Protein AF-0000000071032829 (afdb_homodimer)

Structure (mmCIF, N/CA/C/O backbone):
data_AF-0000000071032829-model_v1
#
loop_
_entity.id
_entity.type
_entity.pdbx_description
1 polymer 'Uncharacterized protein'
#
loop_
_atom_site.group_PDB
_atom_site.id
_atom_site.type_symbol
_atom_site.label_atom_id
_atom_site.label_alt_id
_atom_site.label_comp_id
_atom_site.label_asym_id
_atom_site.label_entity_id
_atom_site.label_seq_id
_atom_site.pdbx_PDB_ins_code
_atom_site.Cartn_x
_atom_site.Cartn_y
_atom_site.Cartn_z
_atom_site.occupancy
_atom_site.B_iso_or_equiv
_atom_site.auth_seq_id
_atom_site.auth_comp_id
_atom_site.auth_asym_id
_atom_site.auth_atom_id
_atom_site.pdbx_PDB_model_num
ATOM 1 N N . MET A 1 1 ? 4.531 58.406 16.297 1 52.84 1 MET A N 1
ATOM 2 C CA . MET A 1 1 ? 3.859 57.219 15.758 1 52.84 1 MET A CA 1
ATOM 3 C C . MET A 1 1 ? 2.893 56.625 16.781 1 52.84 1 MET A C 1
ATOM 5 O O . MET A 1 1 ? 3.254 56.438 17.938 1 52.84 1 MET A O 1
ATOM 9 N N . ASN A 1 2 ? 1.606 56.781 16.766 1 67.19 2 ASN A N 1
ATOM 10 C CA . ASN A 1 2 ? 0.591 56.5 17.781 1 67.19 2 ASN A CA 1
ATOM 11 C C . ASN A 1 2 ? 0.607 55.062 18.234 1 67.19 2 ASN A C 1
ATOM 13 O O . ASN A 1 2 ? 0.409 54.156 17.422 1 67.19 2 ASN A O 1
ATOM 17 N N . ILE A 1 3 ? 1.317 54.844 19.312 1 7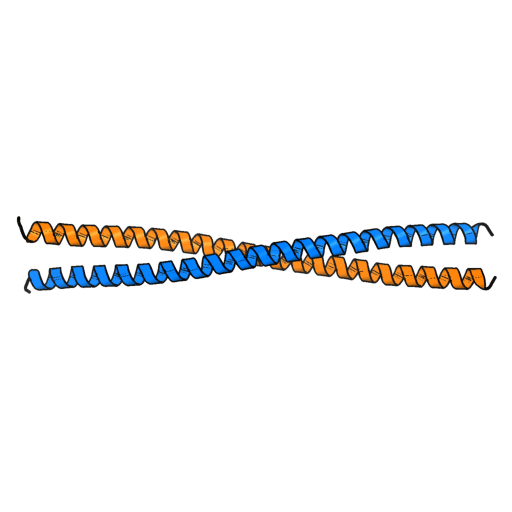3.56 3 ILE A N 1
ATOM 18 C CA . ILE A 1 3 ? 1.536 53.562 19.969 1 73.56 3 ILE A CA 1
ATOM 19 C C . ILE A 1 3 ? 0.285 52.719 19.828 1 73.56 3 ILE A C 1
ATOM 21 O O . ILE A 1 3 ? 0.38 51.5 19.641 1 73.56 3 ILE A O 1
ATOM 25 N N . ASN A 1 4 ? -0.84 53.375 19.812 1 74.38 4 ASN A N 1
ATOM 26 C CA . ASN A 1 4 ? -2.111 52.656 19.734 1 74.38 4 ASN A CA 1
ATOM 27 C C . ASN A 1 4 ? -2.334 52.062 18.344 1 74.38 4 ASN A C 1
ATOM 29 O O . ASN A 1 4 ? -2.85 50.938 18.219 1 74.38 4 ASN A O 1
ATOM 33 N N . LYS A 1 5 ? -1.87 52.812 17.391 1 81.56 5 LYS A N 1
ATOM 34 C CA . LYS A 1 5 ? -2.039 52.344 16.016 1 81.56 5 LYS A CA 1
ATOM 35 C C . LYS A 1 5 ? -1.09 51.188 15.711 1 81.56 5 LYS A C 1
ATOM 37 O O . LYS A 1 5 ? -1.465 50.219 15.023 1 81.56 5 LYS A O 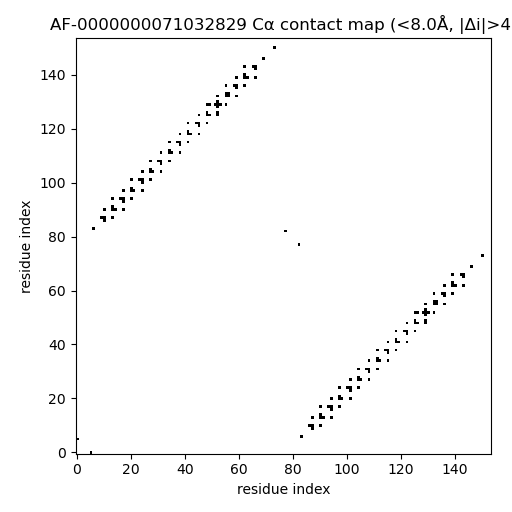1
ATOM 42 N N . ASP A 1 6 ? 0.004 51.219 16.391 1 84 6 ASP A N 1
ATOM 43 C CA . ASP A 1 6 ? 1.023 50.188 16.188 1 84 6 ASP A CA 1
ATOM 44 C C . ASP A 1 6 ? 0.613 48.844 16.828 1 84 6 ASP A C 1
ATOM 46 O O . ASP A 1 6 ? 0.773 47.781 16.234 1 84 6 ASP A O 1
ATOM 50 N N . VAL A 1 7 ? -0.048 49 17.969 1 85.62 7 VAL A N 1
ATOM 51 C CA . VAL A 1 7 ? -0.464 47.812 18.719 1 85.62 7 VAL A CA 1
ATOM 52 C C . VAL A 1 7 ? -1.646 47.156 18.016 1 85.62 7 VAL A C 1
ATOM 54 O O . VAL A 1 7 ? -1.695 45.938 17.891 1 85.62 7 VAL A O 1
ATOM 57 N N . ALA A 1 8 ? -2.531 48 17.594 1 87.94 8 ALA A N 1
ATOM 58 C CA . ALA A 1 8 ? -3.688 47.5 16.859 1 87.94 8 ALA A CA 1
ATOM 59 C C . ALA A 1 8 ? -3.254 46.75 15.594 1 87.94 8 ALA A C 1
ATOM 61 O O . ALA A 1 8 ? -3.807 45.719 15.258 1 87.94 8 ALA A O 1
ATOM 62 N N . GLY A 1 9 ? -2.268 47.281 14.898 1 91.88 9 GLY A N 1
ATOM 63 C CA . GLY A 1 9 ? -1.716 46.625 13.719 1 91.88 9 GLY A CA 1
ATOM 64 C C . GLY A 1 9 ? -1.081 45.281 14.008 1 91.88 9 GLY A C 1
ATOM 65 O O . GLY A 1 9 ? -1.26 44.344 13.25 1 91.88 9 GLY A O 1
ATOM 66 N N . THR A 1 10 ? -0.353 45.281 15.094 1 94.25 10 THR A N 1
ATOM 67 C CA . THR A 1 10 ? 0.304 44.031 15.508 1 94.25 10 THR A CA 1
ATOM 68 C C . THR A 1 10 ? -0.725 42.969 15.82 1 94.25 10 THR A C 1
ATOM 70 O O . THR A 1 10 ? -0.576 41.812 15.391 1 94.25 10 THR A O 1
ATOM 73 N N . VAL A 1 11 ? -1.789 43.219 16.547 1 94.62 11 VAL A N 1
ATOM 74 C CA . VAL A 1 11 ? -2.842 42.281 16.922 1 94.62 11 VAL A CA 1
ATOM 75 C C . VAL A 1 11 ? -3.531 41.75 15.672 1 94.62 11 VAL A C 1
ATOM 77 O O . VAL A 1 11 ? -3.777 40.531 15.547 1 94.62 11 VAL A O 1
ATOM 80 N N . LEU A 1 12 ? -3.779 42.688 14.75 1 94.94 12 LEU A N 1
ATOM 81 C CA . LEU A 1 12 ? -4.422 42.312 13.5 1 94.94 12 LEU A CA 1
ATOM 82 C C . LEU A 1 12 ? -3.537 41.344 12.703 1 94.94 12 LEU A C 1
ATOM 84 O O . LEU A 1 12 ? -4.023 40.375 12.156 1 94.94 12 LEU A O 1
ATOM 88 N N . ALA A 1 13 ? -2.271 41.625 12.641 1 96.5 13 ALA A N 1
ATOM 89 C CA . ALA A 1 13 ? -1.323 40.781 11.914 1 96.5 13 ALA A CA 1
ATOM 90 C C . ALA A 1 13 ? -1.234 39.406 12.531 1 96.5 13 ALA A C 1
ATOM 92 O O . ALA A 1 13 ? -1.184 38.406 11.82 1 96.5 13 ALA A O 1
ATOM 93 N N . LEU A 1 14 ? -1.223 39.375 13.859 1 97.19 14 LEU A N 1
ATOM 94 C CA . LEU A 1 14 ? -1.137 38.094 14.562 1 97.19 14 LEU A CA 1
ATOM 95 C C . LEU A 1 14 ? -2.4 37.25 14.352 1 97.19 14 LEU A C 1
ATOM 97 O O . LEU A 1 14 ? -2.33 36.031 14.164 1 97.19 14 LEU A O 1
ATOM 101 N N . ARG A 1 15 ? -3.527 37.875 14.352 1 97.31 15 ARG A N 1
ATOM 102 C CA . ARG A 1 15 ? -4.793 37.188 14.117 1 97.31 15 ARG A CA 1
ATOM 103 C C . ARG A 1 15 ? -4.859 36.625 12.703 1 97.31 15 ARG A C 1
ATOM 105 O O . ARG A 1 15 ? -5.328 35.5 12.492 1 97.31 15 ARG A O 1
ATOM 112 N N . THR A 1 16 ? -4.387 37.375 11.766 1 98 16 THR A N 1
ATOM 113 C CA . THR A 1 16 ? -4.344 36.938 10.383 1 98 16 THR A CA 1
ATOM 114 C C . THR A 1 16 ? -3.426 35.719 10.227 1 98 16 THR A C 1
ATOM 116 O O . THR A 1 16 ? -3.787 34.719 9.57 1 98 16 THR A O 1
ATOM 119 N N . SER A 1 17 ? -2.264 35.781 10.836 1 98 17 SER A N 1
ATOM 120 C CA . SER A 1 17 ? -1.315 34.688 10.805 1 98 17 SER A CA 1
ATOM 121 C C . SER A 1 17 ? -1.919 33.406 11.406 1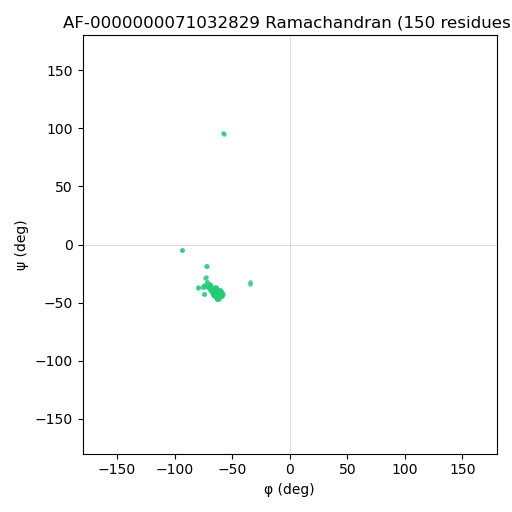 98 17 SER A C 1
ATOM 123 O O . SER A 1 17 ? -1.722 32.312 10.883 1 98 17 SER A O 1
ATOM 125 N N . LEU A 1 18 ? -2.611 33.594 12.484 1 97.88 18 LEU A N 1
ATOM 126 C CA . LEU A 1 18 ? -3.25 32.438 13.141 1 97.88 18 LEU A CA 1
ATOM 127 C C . LEU A 1 18 ? -4.293 31.812 12.227 1 97.88 18 LEU A C 1
ATOM 129 O O . LEU A 1 18 ? -4.379 30.578 12.141 1 97.88 18 LEU A O 1
ATOM 133 N N . GLU A 1 19 ? -5.039 32.656 11.562 1 97.88 19 GLU A N 1
ATOM 134 C CA . GLU A 1 19 ? -6.039 32.156 10.625 1 97.88 19 GLU A CA 1
ATOM 135 C C . GLU A 1 19 ? -5.391 31.391 9.484 1 97.88 19 GLU A C 1
ATOM 137 O O . GLU A 1 19 ? -5.887 30.328 9.078 1 97.88 19 GLU A O 1
ATOM 142 N N . GLU A 1 20 ? -4.316 31.891 8.969 1 97.69 20 GLU A N 1
ATOM 143 C CA . GLU A 1 20 ? -3.58 31.219 7.898 1 97.69 20 GLU A CA 1
ATOM 144 C C . GLU A 1 20 ? -3.061 29.859 8.352 1 97.69 20 GLU A C 1
ATOM 146 O O . GLU A 1 20 ? -3.137 28.891 7.605 1 97.69 20 GLU A O 1
ATOM 151 N N . LYS A 1 21 ? -2.584 29.859 9.57 1 97.75 21 LYS A N 1
ATOM 152 C CA . LYS A 1 21 ? -2.062 28.594 10.094 1 97.75 21 LYS A CA 1
ATOM 153 C C . LYS A 1 21 ? -3.184 27.578 10.305 1 97.75 21 LYS A C 1
ATOM 155 O O . LYS A 1 21 ? -2.99 26.375 10.102 1 97.75 21 LYS A O 1
ATOM 160 N N . ASP A 1 22 ? -4.254 28.047 10.734 1 97.31 22 ASP A N 1
ATOM 161 C CA . ASP A 1 22 ? -5.418 27.188 10.898 1 97.31 22 ASP A CA 1
ATOM 162 C C . ASP A 1 22 ? -5.828 26.562 9.562 1 97.31 22 ASP A C 1
ATOM 164 O O . ASP A 1 22 ? -6.145 25.375 9.492 1 97.31 22 ASP A O 1
ATOM 168 N N . ASP A 1 23 ? -5.793 27.344 8.555 1 98.12 23 ASP A N 1
ATOM 169 C CA . ASP A 1 23 ? -6.133 26.859 7.223 1 98.12 23 ASP A CA 1
ATOM 170 C C . ASP A 1 23 ? -5.121 25.828 6.738 1 98.12 23 ASP A C 1
ATOM 172 O O . ASP A 1 23 ? -5.496 24.797 6.16 1 98.12 23 ASP A O 1
ATOM 176 N N . GLU A 1 24 ? -3.875 26.078 6.941 1 97.94 24 GLU A N 1
ATOM 177 C CA . GLU A 1 24 ? -2.816 25.156 6.562 1 97.94 24 GLU A CA 1
ATOM 178 C C . GLU A 1 24 ? -2.959 23.828 7.301 1 97.94 24 GLU A C 1
ATOM 180 O O . GLU A 1 24 ? -2.803 22.75 6.703 1 97.94 24 GLU A O 1
ATOM 185 N N . LEU A 1 25 ? -3.256 23.906 8.531 1 97.94 25 LEU A N 1
ATOM 186 C CA . LEU A 1 25 ? -3.434 22.703 9.352 1 97.94 25 LEU A CA 1
ATOM 187 C C . LEU A 1 25 ? -4.613 21.875 8.859 1 97.94 25 LEU A C 1
ATOM 189 O O . LEU A 1 25 ? -4.523 20.656 8.773 1 97.94 25 LEU A O 1
ATOM 193 N N . ALA A 1 26 ? -5.668 22.547 8.508 1 97.88 26 ALA A N 1
ATOM 194 C CA . ALA A 1 26 ? -6.844 21.844 7.988 1 97.88 26 ALA A CA 1
ATOM 195 C C . ALA A 1 26 ? -6.527 21.125 6.688 1 97.88 26 ALA A C 1
ATOM 197 O O . ALA A 1 26 ? -6.961 19.984 6.484 1 97.88 26 ALA A O 1
ATOM 198 N N . GLN A 1 27 ? -5.758 21.734 5.871 1 97.69 27 GLN A N 1
ATOM 199 C CA . GLN A 1 27 ? -5.348 21.125 4.609 1 97.69 27 GLN A CA 1
ATOM 200 C C . GLN A 1 27 ? -4.461 19.906 4.848 1 97.69 27 GLN A C 1
ATOM 202 O O . GLN A 1 27 ? -4.645 18.859 4.215 1 97.69 27 GLN A O 1
ATOM 207 N N . GLN A 1 28 ? -3.598 20.078 5.766 1 97.81 28 GLN A N 1
ATOM 208 C CA . GLN A 1 28 ? -2.699 18.969 6.094 1 97.81 28 GLN A CA 1
ATOM 209 C C . GLN A 1 28 ? -3.469 17.781 6.664 1 97.81 28 GLN A C 1
ATOM 211 O O . GLN A 1 28 ? -3.141 16.641 6.379 1 97.81 28 GLN A O 1
ATOM 216 N N . GLN A 1 29 ? -4.414 18.109 7.43 1 97.69 29 GLN A N 1
ATOM 217 C CA . GLN A 1 29 ? -5.238 17.047 8.016 1 97.69 29 GLN A CA 1
ATOM 218 C C . GLN A 1 29 ? -6.016 16.297 6.938 1 97.69 29 GLN A C 1
ATOM 220 O O . GLN A 1 29 ? -6.156 15.078 7.008 1 97.69 29 GLN A O 1
ATOM 225 N N . LYS A 1 30 ? -6.477 17.031 5.949 1 98.5 30 LYS A N 1
ATOM 226 C CA . LYS A 1 30 ? -7.176 16.391 4.828 1 98.5 30 LYS A CA 1
ATOM 227 C C . LYS A 1 30 ? -6.238 15.484 4.039 1 98.5 30 LYS A C 1
ATOM 229 O O . LYS A 1 30 ? -6.625 14.383 3.643 1 98.5 30 LYS A O 1
ATOM 234 N N . ILE A 1 31 ? -5.074 15.969 3.869 1 98.38 31 ILE A N 1
ATOM 235 C CA . ILE A 1 31 ? -4.07 15.188 3.156 1 98.38 31 ILE A CA 1
ATOM 236 C C . ILE A 1 31 ? -3.758 13.914 3.939 1 98.38 31 ILE A C 1
ATOM 238 O O . ILE A 1 31 ? -3.725 12.82 3.371 1 98.38 31 ILE A O 1
ATOM 242 N N . THR A 1 32 ? -3.555 14.102 5.219 1 98.44 32 THR A N 1
ATOM 243 C CA . THR A 1 32 ? -3.254 12.969 6.094 1 98.44 32 THR A CA 1
ATOM 244 C C . THR A 1 32 ? -4.375 11.938 6.047 1 98.44 32 THR A C 1
ATOM 246 O O . THR A 1 32 ? -4.117 10.734 5.953 1 98.44 32 THR A O 1
ATOM 249 N N . GLU A 1 33 ? -5.582 12.383 6.055 1 98.5 33 GLU A N 1
ATOM 250 C CA . GLU A 1 33 ? -6.73 11.477 6.008 1 98.5 33 GLU A CA 1
ATOM 251 C C . GLU A 1 33 ? -6.789 10.727 4.684 1 98.5 33 GLU A C 1
ATOM 253 O O . GLU A 1 33 ? -7.082 9.531 4.656 1 98.5 33 GLU A O 1
ATOM 258 N N . LYS A 1 34 ? -6.5 11.375 3.646 1 98.75 34 LYS A N 1
ATOM 259 C CA . LYS A 1 34 ? -6.477 10.742 2.33 1 98.75 34 LYS A CA 1
ATOM 260 C C . LYS A 1 34 ? -5.387 9.68 2.252 1 98.75 34 LYS A C 1
ATOM 262 O O . LYS A 1 34 ? -5.625 8.578 1.75 1 98.75 34 LYS A O 1
ATOM 267 N N . LEU A 1 35 ? -4.293 10.016 2.764 1 98.75 35 LEU A N 1
ATOM 268 C CA . LEU A 1 35 ? -3.17 9.086 2.738 1 98.75 35 LEU A CA 1
ATOM 269 C C . LEU A 1 35 ? -3.479 7.84 3.57 1 98.75 35 LEU A C 1
ATOM 271 O O . LEU A 1 35 ? -3.121 6.727 3.184 1 98.75 35 LEU A O 1
ATOM 275 N N . LYS A 1 36 ? -4.133 8 4.645 1 98.75 36 LYS A N 1
ATOM 276 C CA . LYS A 1 36 ? -4.52 6.879 5.492 1 98.75 36 LYS A CA 1
ATOM 277 C C . LYS A 1 36 ? -5.496 5.953 4.766 1 98.75 36 LYS A C 1
ATOM 279 O O . LYS A 1 36 ? -5.379 4.73 4.852 1 98.75 36 LYS A O 1
ATOM 284 N N . LYS A 1 37 ? -6.391 6.508 4.086 1 98.81 37 LYS A N 1
ATOM 285 C CA . LYS A 1 37 ? -7.34 5.723 3.303 1 98.81 37 LYS A CA 1
ATOM 286 C C . LYS A 1 37 ? -6.637 4.973 2.176 1 98.81 37 LYS A C 1
ATOM 288 O O . LYS A 1 37 ? -6.914 3.795 1.941 1 98.81 37 LYS A O 1
ATOM 293 N N . ASP A 1 38 ? -5.773 5.656 1.506 1 98.75 38 ASP A N 1
ATOM 294 C CA . ASP A 1 38 ? -5.004 5.031 0.433 1 98.75 38 ASP A CA 1
ATOM 295 C C . ASP A 1 38 ? -4.184 3.857 0.958 1 98.75 38 ASP A C 1
ATOM 297 O O . ASP A 1 38 ? -4.094 2.812 0.308 1 98.75 38 ASP A O 1
ATOM 301 N N . LEU A 1 39 ? -3.578 4.078 2.096 1 98.75 39 LEU A N 1
ATOM 302 C CA . LEU A 1 39 ? -2.789 3.025 2.723 1 98.75 39 LEU A CA 1
ATOM 303 C C . LEU A 1 39 ? -3.646 1.796 2.998 1 98.75 39 LEU A C 1
ATOM 305 O O . LEU A 1 39 ? -3.225 0.667 2.738 1 98.75 39 LEU A O 1
ATOM 309 N N . GLU A 1 40 ? -4.812 2.037 3.506 1 98.75 40 GLU A N 1
ATOM 310 C CA . GLU A 1 40 ? -5.723 0.938 3.812 1 98.75 40 GLU A CA 1
ATOM 311 C C . GLU A 1 40 ? -6.129 0.19 2.545 1 98.75 40 GLU A C 1
ATOM 313 O O . GLU A 1 40 ? -6.172 -1.042 2.533 1 98.75 40 GLU A O 1
ATOM 318 N N . ILE A 1 41 ? -6.371 0.879 1.479 1 98.81 41 ILE A N 1
ATOM 319 C CA . ILE A 1 41 ? -6.738 0.286 0.196 1 98.81 41 ILE A CA 1
ATOM 320 C C . ILE A 1 41 ? -5.586 -0.573 -0.321 1 98.81 41 ILE A C 1
ATOM 322 O O . ILE A 1 41 ? -5.793 -1.71 -0.751 1 98.81 41 ILE A O 1
ATOM 326 N N . LEU A 1 42 ? -4.41 -0.047 -0.197 1 98.75 42 LEU A N 1
ATOM 327 C CA . LEU A 1 42 ? -3.238 -0.755 -0.701 1 98.75 42 LEU A CA 1
ATOM 328 C C . LEU A 1 42 ? -2.959 -2.002 0.131 1 98.75 42 LEU A C 1
ATOM 330 O O . LEU A 1 42 ? -2.555 -3.035 -0.408 1 98.75 42 LEU A O 1
ATOM 334 N N . LYS A 1 43 ? -3.145 -1.878 1.405 1 98.81 43 LYS A N 1
ATOM 335 C CA . LYS A 1 43 ? -2.98 -3.039 2.275 1 98.81 43 LYS A CA 1
ATOM 336 C C . LYS A 1 43 ? -3.945 -4.156 1.888 1 98.81 43 LYS A C 1
ATOM 338 O O . LYS A 1 43 ? -3.566 -5.328 1.863 1 98.81 43 LYS A O 1
ATOM 343 N N . ASN A 1 44 ? -5.184 -3.836 1.605 1 98.88 44 ASN A N 1
ATOM 344 C CA . ASN A 1 44 ? -6.18 -4.812 1.176 1 98.88 44 ASN A CA 1
ATOM 345 C C . ASN A 1 44 ? -5.805 -5.441 -0.163 1 98.88 44 ASN A C 1
ATOM 347 O O . ASN A 1 44 ? -5.922 -6.656 -0.337 1 98.88 44 ASN A O 1
ATOM 351 N N . ARG A 1 45 ? -5.379 -4.645 -1.083 1 98.75 45 ARG A N 1
ATOM 352 C CA . ARG A 1 45 ? -4.949 -5.145 -2.387 1 98.75 45 ARG A CA 1
ATOM 353 C C . ARG A 1 45 ? -3.764 -6.094 -2.246 1 98.75 45 ARG A C 1
ATOM 355 O O . ARG A 1 45 ? -3.699 -7.121 -2.926 1 98.75 45 ARG A O 1
ATOM 362 N N . LEU A 1 46 ? -2.85 -5.75 -1.426 1 98.75 46 LEU A N 1
ATOM 363 C CA . LEU A 1 46 ? -1.689 -6.598 -1.172 1 98.75 46 LEU A CA 1
ATOM 364 C C . LEU A 1 46 ? -2.117 -7.949 -0.608 1 98.75 46 LEU A C 1
ATOM 366 O O . LEU A 1 46 ? -1.606 -8.992 -1.027 1 98.75 46 LEU A O 1
ATOM 370 N N . SER A 1 47 ? -3.008 -7.883 0.311 1 98.81 47 SER A N 1
ATOM 371 C CA . SER A 1 47 ? -3.523 -9.117 0.895 1 98.81 47 SER A CA 1
ATOM 372 C C . SER A 1 47 ? -4.18 -10 -0.163 1 98.81 47 SER A C 1
ATOM 374 O O . SER A 1 47 ? -3.955 -11.211 -0.2 1 98.81 47 SER A O 1
ATOM 376 N N . MET A 1 48 ? -4.973 -9.445 -1.051 1 98.69 48 MET A N 1
ATOM 377 C CA . MET A 1 48 ? -5.652 -10.18 -2.115 1 98.69 48 MET A CA 1
ATOM 378 C C . MET A 1 48 ? -4.648 -10.781 -3.094 1 98.69 48 MET A C 1
ATOM 380 O O . MET A 1 48 ? -4.793 -11.93 -3.512 1 98.69 48 MET A O 1
ATOM 384 N N . GLU A 1 49 ? -3.639 -9.992 -3.342 1 98.62 49 GLU A N 1
ATOM 385 C CA . GLU A 1 49 ? -2.586 -10.461 -4.238 1 98.62 49 GLU A CA 1
ATOM 386 C C . GLU A 1 49 ? -1.821 -11.633 -3.621 1 98.62 49 GLU A C 1
ATOM 388 O O . GLU A 1 49 ? -1.499 -12.602 -4.309 1 98.62 49 GLU A O 1
ATOM 393 N N . ALA A 1 50 ? -1.526 -11.531 -2.426 1 98.62 50 ALA A N 1
ATOM 394 C CA . ALA A 1 50 ? -0.82 -12.602 -1.724 1 98.62 50 ALA A CA 1
ATOM 395 C C . ALA A 1 50 ? -1.637 -13.891 -1.726 1 98.62 50 ALA A C 1
ATOM 397 O O . ALA A 1 50 ? -1.091 -14.977 -1.931 1 98.62 50 ALA A O 1
ATOM 398 N N . ILE A 1 51 ? -2.916 -13.812 -1.513 1 98.81 51 ILE A N 1
ATOM 399 C CA . ILE A 1 51 ? -3.805 -14.977 -1.518 1 98.81 51 ILE A CA 1
ATOM 400 C C . ILE A 1 51 ? -3.82 -15.609 -2.908 1 98.81 51 ILE A C 1
ATOM 402 O O . ILE A 1 51 ? -3.703 -16.828 -3.043 1 98.81 51 ILE A O 1
ATOM 406 N N . ALA A 1 52 ? -3.955 -14.789 -3.904 1 98.62 52 ALA A N 1
ATOM 407 C CA . ALA A 1 52 ? -3.957 -15.273 -5.281 1 98.62 52 ALA A CA 1
ATOM 408 C C . ALA A 1 52 ? -2.643 -15.969 -5.621 1 98.62 52 ALA A C 1
ATOM 410 O O . ALA A 1 52 ? -2.639 -17.016 -6.273 1 98.62 52 ALA A O 1
ATOM 411 N N . ARG A 1 53 ? -1.554 -15.406 -5.188 1 98.62 53 ARG A N 1
ATOM 412 C CA . ARG A 1 53 ? -0.244 -16.016 -5.398 1 98.62 53 ARG A CA 1
ATOM 413 C C . ARG A 1 53 ? -0.156 -17.375 -4.727 1 98.62 53 ARG A C 1
ATOM 415 O O . ARG A 1 53 ? 0.279 -18.359 -5.34 1 98.62 53 ARG A O 1
ATOM 422 N N . ARG A 1 54 ? -0.578 -17.469 -3.52 1 98.75 54 ARG A N 1
ATOM 423 C CA . ARG A 1 54 ? -0.53 -18.719 -2.775 1 98.75 54 ARG A CA 1
ATOM 424 C C . ARG A 1 54 ? -1.412 -19.781 -3.428 1 98.75 54 ARG A C 1
ATOM 426 O O . ARG A 1 54 ? -1.04 -20.953 -3.488 1 98.75 54 ARG A O 1
ATOM 433 N N . GLN A 1 55 ? -2.52 -19.391 -3.916 1 98.69 55 GLN A N 1
ATOM 434 C CA . GLN A 1 55 ? -3.398 -20.312 -4.633 1 98.69 55 GLN A CA 1
ATOM 435 C C . GLN A 1 55 ? -2.727 -20.844 -5.891 1 98.69 55 GLN A C 1
ATOM 437 O O . GLN A 1 55 ? -2.777 -22.047 -6.16 1 98.69 55 GLN A O 1
ATOM 442 N N . ALA A 1 56 ? -2.107 -19.969 -6.586 1 98.69 56 ALA A N 1
ATOM 443 C CA . ALA A 1 56 ? -1.392 -20.375 -7.789 1 98.69 56 ALA A CA 1
ATOM 444 C C . ALA A 1 56 ? -0.253 -21.328 -7.445 1 98.69 56 ALA A C 1
ATOM 446 O O . ALA A 1 56 ? -0.04 -22.328 -8.141 1 98.69 56 ALA A O 1
ATOM 447 N N . GLU A 1 57 ? 0.415 -21.062 -6.422 1 98.44 57 GLU A N 1
ATOM 448 C CA . GLU A 1 57 ? 1.512 -21.922 -5.984 1 98.44 57 GLU A CA 1
ATOM 449 C C . GLU A 1 57 ? 1.001 -23.297 -5.555 1 98.44 57 GLU A C 1
ATOM 451 O O . GLU A 1 57 ? 1.627 -24.312 -5.844 1 98.44 57 GLU A O 1
ATOM 456 N N . THR A 1 58 ? -0.104 -23.297 -4.926 1 98.75 58 THR A N 1
ATOM 457 C CA . THR A 1 58 ? -0.712 -24.562 -4.516 1 98.75 58 THR A CA 1
ATOM 458 C C . THR A 1 58 ? -1.131 -25.391 -5.734 1 98.75 58 THR A C 1
ATOM 460 O O . THR A 1 58 ? -0.907 -26.594 -5.781 1 98.75 58 THR A O 1
ATOM 463 N N . GLU A 1 59 ? -1.71 -24.75 -6.688 1 98.62 59 GLU A N 1
ATOM 464 C CA . GLU A 1 59 ? -2.078 -25.406 -7.934 1 98.62 59 GLU A CA 1
ATOM 465 C C . GLU A 1 59 ? -0.849 -25.969 -8.648 1 98.62 59 GLU A C 1
ATOM 467 O O . GLU A 1 59 ? -0.875 -27.094 -9.156 1 98.62 59 GLU A O 1
ATOM 472 N N . ASN A 1 60 ? 0.206 -25.203 -8.586 1 98.62 60 ASN A N 1
ATOM 473 C CA . ASN A 1 60 ? 1.47 -25.672 -9.156 1 98.62 60 ASN A CA 1
ATOM 474 C C . ASN A 1 60 ? 1.944 -26.953 -8.492 1 98.62 60 ASN A C 1
ATOM 476 O O . ASN A 1 60 ? 2.357 -27.891 -9.172 1 98.62 60 ASN A O 1
ATOM 480 N N . GLU A 1 61 ? 1.838 -26.984 -7.238 1 98.44 61 GLU A N 1
ATOM 481 C CA . GLU A 1 61 ? 2.27 -28.172 -6.496 1 98.44 61 GLU A CA 1
ATOM 482 C C . GLU A 1 61 ? 1.424 -29.391 -6.855 1 98.44 61 GLU A C 1
ATOM 484 O O . GLU A 1 61 ? 1.954 -30.484 -7.043 1 98.44 61 GLU A O 1
ATOM 489 N N . LEU A 1 62 ? 0.149 -29.156 -7.02 1 98.62 62 LEU A N 1
ATOM 490 C CA . LEU A 1 62 ? -0.76 -30.234 -7.367 1 98.62 62 LEU A CA 1
ATOM 491 C C . LEU A 1 62 ? -0.49 -30.75 -8.781 1 98.62 62 LEU A C 1
ATOM 493 O O . LEU A 1 62 ? -0.449 -31.953 -9.016 1 98.62 62 LEU A O 1
ATOM 497 N N . LEU A 1 63 ? -0.182 -29.859 -9.672 1 98.5 63 LEU A N 1
ATOM 498 C CA . LEU A 1 63 ? 0.107 -30.219 -11.055 1 98.5 63 LEU A CA 1
ATOM 499 C C . LEU A 1 63 ? 1.438 -30.953 -11.156 1 98.5 63 LEU A C 1
ATOM 501 O O . LEU A 1 63 ? 1.563 -31.922 -11.914 1 98.5 63 LEU A O 1
ATOM 505 N N . GLN A 1 64 ? 2.371 -30.562 -10.383 1 98.31 64 GLN A N 1
ATOM 506 C CA . GLN A 1 64 ? 3.66 -31.25 -10.359 1 98.31 64 GLN A CA 1
ATOM 507 C C . GLN A 1 64 ? 3.52 -32.688 -9.836 1 98.31 64 GLN A C 1
ATOM 509 O O . GLN A 1 64 ? 4.137 -33.594 -10.359 1 98.31 64 GLN A O 1
ATOM 514 N N . GLU A 1 65 ? 2.697 -32.812 -8.883 1 98.31 65 GLU A N 1
ATOM 515 C CA . GLU A 1 65 ? 2.441 -34.156 -8.328 1 98.31 65 GLU A CA 1
ATOM 516 C C . GLU A 1 65 ? 1.75 -35.062 -9.352 1 98.31 65 GLU A C 1
ATOM 518 O O . GLU A 1 65 ? 2.094 -36.219 -9.484 1 98.31 65 GLU A O 1
ATOM 523 N N . GLN A 1 66 ? 0.871 -34.5 -10.031 1 97.69 66 GLN A N 1
ATOM 524 C CA . GLN A 1 66 ? 0.161 -35.25 -11.07 1 97.69 66 GLN A CA 1
ATOM 525 C C . GLN A 1 66 ? 1.1 -35.656 -12.211 1 97.69 66 GLN A C 1
ATOM 527 O O . GLN A 1 66 ? 1.055 -36.781 -12.695 1 97.69 66 GLN A O 1
ATOM 532 N N . LEU A 1 67 ? 1.947 -34.719 -12.508 1 97.06 67 LEU A N 1
ATOM 533 C CA . LEU A 1 67 ? 2.91 -34.969 -13.578 1 97.06 67 LEU A CA 1
ATOM 534 C C . LEU A 1 67 ? 3.9 -36.062 -13.188 1 97.06 67 LEU A C 1
ATOM 536 O O . LEU A 1 67 ? 4.191 -36.938 -13.977 1 97.06 67 LEU A O 1
ATOM 540 N N . GLN A 1 68 ? 4.312 -36 -12.016 1 96.19 68 GLN A N 1
ATOM 541 C CA . GLN A 1 68 ? 5.234 -37 -11.508 1 96.19 68 GLN A CA 1
ATOM 542 C C . GLN A 1 68 ? 4.574 -38.375 -11.461 1 96.19 68 GLN A C 1
ATOM 544 O O . GLN A 1 68 ? 5.18 -39.375 -11.844 1 96.19 68 GLN A O 1
ATOM 549 N N . SER A 1 69 ? 3.301 -38.438 -11.062 1 95.81 69 SER A N 1
ATOM 550 C CA . SER A 1 69 ? 2.541 -39.688 -11 1 95.81 69 SER A CA 1
ATOM 551 C C . SER A 1 69 ? 2.35 -40.281 -12.383 1 95.81 69 SER A C 1
ATOM 553 O O . SER A 1 69 ? 2.514 -41.5 -12.562 1 95.81 69 SER A O 1
ATOM 555 N N . LEU A 1 70 ? 2.166 -39.469 -13.328 1 93.62 70 LEU A N 1
ATOM 556 C CA . LEU A 1 70 ? 1.95 -39.938 -14.695 1 93.62 70 LEU A CA 1
ATOM 557 C C . LEU A 1 70 ? 3.252 -40.438 -15.312 1 93.62 70 LEU A C 1
ATOM 559 O O . LEU A 1 70 ? 3.268 -41.469 -16 1 93.62 70 LEU A O 1
ATOM 563 N N . ARG A 1 71 ? 4.324 -39.812 -14.977 1 93.88 71 ARG A N 1
ATOM 564 C CA . ARG A 1 71 ? 5.629 -40.219 -15.484 1 93.88 71 ARG A CA 1
ATOM 565 C C . ARG A 1 71 ? 6.043 -41.562 -14.898 1 93.88 71 ARG A C 1
ATOM 567 O O . ARG A 1 71 ? 6.59 -42.406 -15.602 1 93.88 71 ARG A O 1
ATOM 574 N N . HIS A 1 72 ? 5.684 -41.75 -13.664 1 92.44 72 HIS A N 1
ATOM 575 C CA . HIS A 1 72 ? 5.996 -43 -13 1 92.44 72 HIS A CA 1
ATOM 576 C C . HIS A 1 72 ? 5.188 -44.156 -13.602 1 92.44 72 HIS A C 1
ATOM 578 O O . HIS A 1 72 ? 5.727 -45.219 -13.852 1 92.44 72 HIS A O 1
ATOM 584 N N . ARG A 1 73 ? 3.994 -43.938 -14 1 87 73 ARG A N 1
ATOM 585 C CA . ARG A 1 73 ? 3.121 -44.969 -14.586 1 87 73 ARG A CA 1
ATOM 586 C C . ARG A 1 73 ? 3.59 -45.344 -15.992 1 87 73 ARG A C 1
ATOM 588 O O . ARG A 1 73 ? 3.564 -46.5 -16.359 1 87 73 ARG A O 1
ATOM 595 N N . LEU A 1 74 ? 4.145 -44.375 -16.656 1 87.5 74 LEU A N 1
ATOM 596 C CA . LEU A 1 74 ? 4.609 -44.594 -18.016 1 87.5 74 LEU A CA 1
ATOM 597 C C . LEU A 1 74 ? 5.957 -45.312 -18.016 1 87.5 74 LEU A C 1
ATOM 599 O O . LEU A 1 74 ? 6.242 -46.094 -18.922 1 87.5 74 LEU A O 1
ATOM 603 N N . GLY A 1 75 ? 6.746 -45 -17.125 1 86.06 75 GLY A N 1
ATOM 604 C CA . GLY A 1 75 ? 8.031 -45.656 -17.047 1 86.06 75 GLY A CA 1
ATOM 605 C C . GLY A 1 75 ? 7.934 -47.094 -16.562 1 86.06 75 GLY A C 1
ATOM 606 O O . GLY A 1 75 ? 8.82 -47.906 -16.828 1 86.06 75 GLY A O 1
ATOM 607 N N . SER A 1 76 ? 6.809 -47.5 -15.906 1 79.44 76 SER A N 1
ATOM 608 C CA . SER A 1 76 ? 6.59 -48.844 -15.375 1 79.44 76 SER A CA 1
ATOM 609 C C . SER A 1 76 ? 5.848 -49.719 -16.375 1 79.44 76 SER A C 1
ATOM 611 O O . SER A 1 76 ? 5.59 -50.875 -16.109 1 79.44 76 SER A O 1
ATOM 613 N N . MET A 1 77 ? 5.441 -49.188 -17.469 1 64.62 77 MET A N 1
ATOM 614 C CA . MET A 1 77 ? 4.859 -49.938 -18.578 1 64.62 77 MET A CA 1
ATOM 615 C C . MET A 1 77 ? 5.93 -50.312 -19.594 1 64.62 77 MET A C 1
ATOM 617 O O . MET A 1 77 ? 5.863 -51.375 -20.203 1 64.62 77 MET A O 1
ATOM 621 N N . MET B 1 1 ? -8.758 49.281 34.562 1 53 1 MET B N 1
ATOM 622 C CA . MET B 1 1 ? -7.961 48.188 34.031 1 53 1 MET B CA 1
ATOM 623 C C . MET B 1 1 ? -7.035 48.688 32.906 1 53 1 MET B C 1
ATOM 625 O O . MET B 1 1 ? -7.469 49.406 32.031 1 53 1 MET B O 1
ATOM 629 N N . ASN B 1 2 ? -5.754 48.875 33.031 1 67.56 2 ASN B N 1
ATOM 630 C CA . ASN B 1 2 ? -4.781 49.562 32.219 1 67.56 2 ASN B CA 1
ATOM 631 C C . ASN B 1 2 ? -4.73 49 30.797 1 67.56 2 ASN B C 1
ATOM 633 O O . ASN B 1 2 ? -4.438 47.812 30.625 1 67.56 2 ASN B O 1
ATOM 637 N N . ILE B 1 3 ? -5.441 49.656 29.922 1 73.88 3 ILE B N 1
ATOM 638 C CA . ILE B 1 3 ? -5.602 49.344 28.516 1 73.88 3 ILE B CA 1
ATOM 639 C C . ILE B 1 3 ? -4.297 48.75 27.969 1 73.88 3 ILE B C 1
ATOM 641 O O . ILE B 1 3 ? -4.305 47.844 27.156 1 73.88 3 ILE B O 1
ATOM 645 N N . ASN B 1 4 ? -3.225 49.25 28.516 1 74.25 4 ASN B N 1
ATOM 646 C CA . ASN B 1 4 ? -1.911 48.812 28.047 1 74.25 4 ASN B CA 1
ATOM 647 C C . ASN B 1 4 ? -1.601 47.375 28.469 1 74.25 4 ASN B C 1
ATOM 649 O O . ASN B 1 4 ? -1.013 46.594 27.703 1 74.25 4 ASN B O 1
ATOM 653 N N . LYS B 1 5 ? -2.062 47.094 29.641 1 80.75 5 LYS B N 1
ATOM 654 C CA . LYS B 1 5 ? -1.815 45.75 30.156 1 80.75 5 LYS B CA 1
ATOM 655 C C . LYS B 1 5 ? -2.682 44.719 29.438 1 80.75 5 LYS B C 1
ATOM 657 O O . LYS B 1 5 ? -2.225 43.594 29.156 1 80.75 5 LYS B O 1
ATOM 662 N N . ASP B 1 6 ? -3.793 45.188 28.984 1 84.12 6 ASP B N 1
ATOM 663 C CA . ASP B 1 6 ? -4.742 44.312 28.297 1 84.12 6 ASP B CA 1
ATOM 664 C C . ASP B 1 6 ? -4.273 44 26.891 1 84.12 6 ASP B C 1
ATOM 666 O O . ASP B 1 6 ? -4.348 42.844 26.453 1 84.12 6 ASP B O 1
ATOM 670 N N . VAL B 1 7 ? -3.664 45 26.281 1 85.44 7 VAL B N 1
ATOM 671 C CA . VAL B 1 7 ? -3.203 44.844 24.906 1 85.44 7 VAL B CA 1
ATOM 672 C C . VAL B 1 7 ? -1.959 43.969 24.875 1 85.44 7 VAL B C 1
ATOM 674 O O . VAL B 1 7 ? -1.832 43.094 24 1 85.44 7 VAL B O 1
ATOM 677 N N . ALA B 1 8 ? -1.106 44.25 25.828 1 87.88 8 ALA B N 1
ATOM 678 C CA . ALA B 1 8 ? 0.101 43.438 25.938 1 87.88 8 ALA B CA 1
ATOM 679 C C . ALA B 1 8 ? -0.248 41.969 26.172 1 87.88 8 ALA B C 1
ATOM 681 O O . ALA B 1 8 ? 0.379 41.062 25.594 1 87.88 8 ALA B O 1
ATOM 682 N N . GLY B 1 9 ? -1.25 41.688 26.984 1 91.81 9 GLY B N 1
ATOM 683 C CA . GLY B 1 9 ? -1.724 40.344 27.23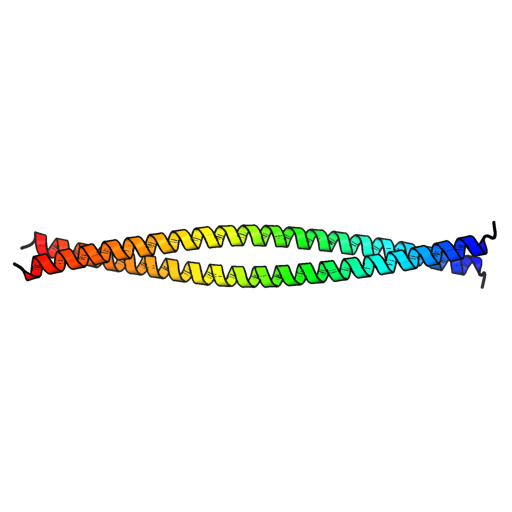4 1 91.81 9 GLY B CA 1
ATOM 684 C C . GLY B 1 9 ? -2.281 39.688 26 1 91.81 9 GLY B C 1
ATOM 685 O O . GLY B 1 9 ? -2.021 38.5 25.75 1 91.81 9 GLY B O 1
ATOM 686 N N . THR B 1 10 ? -3.033 40.469 25.25 1 94.12 10 THR B N 1
ATOM 687 C CA . THR B 1 10 ? -3.623 39.938 24.016 1 94.12 10 THR B CA 1
ATOM 688 C C . THR B 1 10 ? -2.537 39.562 23.016 1 94.12 10 THR B C 1
ATOM 690 O O . THR B 1 10 ? -2.602 38.5 22.406 1 94.12 10 THR B O 1
ATOM 693 N N . VAL B 1 11 ? -1.523 40.344 22.781 1 94.62 11 VAL B N 1
ATOM 694 C CA . VAL B 1 11 ? -0.426 40.094 21.844 1 94.62 11 VAL B CA 1
ATOM 695 C C . VAL B 1 11 ? 0.332 38.844 22.266 1 94.62 11 VAL B C 1
ATOM 697 O O . VAL B 1 11 ? 0.655 38 21.438 1 94.62 11 VAL B O 1
ATOM 700 N N . LEU B 1 12 ? 0.55 38.75 23.609 1 95.06 12 LEU B N 1
ATOM 701 C CA . LEU B 1 12 ? 1.256 37.594 24.125 1 95.06 12 LEU B CA 1
ATOM 702 C C . LEU B 1 12 ? 0.455 36.312 23.875 1 95.06 12 LEU B C 1
ATOM 704 O O . LEU B 1 12 ? 1.018 35.281 23.5 1 95.06 12 LEU B O 1
ATOM 708 N N . ALA B 1 13 ? -0.837 36.375 24.094 1 96.62 13 ALA B N 1
ATOM 709 C CA . ALA B 1 13 ? -1.707 35.219 23.891 1 96.62 13 ALA B CA 1
ATOM 710 C C . ALA B 1 13 ? -1.724 34.781 22.422 1 96.62 13 ALA B C 1
ATOM 712 O O . ALA B 1 13 ? -1.686 33.594 22.109 1 96.62 13 ALA B O 1
ATOM 713 N N . LEU B 1 14 ? -1.772 35.781 21.531 1 97.25 14 LEU B N 1
ATOM 714 C CA . LEU B 1 14 ? -1.798 35.5 20.094 1 97.25 14 LEU B CA 1
ATOM 715 C C . LEU B 1 14 ? -0.476 34.906 19.641 1 97.25 14 LEU B C 1
ATOM 717 O O . LEU B 1 14 ? -0.462 33.969 18.828 1 97.25 14 LEU B O 1
ATOM 721 N N . ARG B 1 15 ? 0.608 35.344 20.141 1 97.44 15 ARG B N 1
ATOM 722 C CA . ARG B 1 15 ? 1.922 34.812 19.797 1 97.44 15 ARG B CA 1
ATOM 723 C C . ARG B 1 15 ? 2.07 33.375 20.281 1 97.44 15 ARG B C 1
ATOM 725 O O . ARG B 1 15 ? 2.617 32.531 19.578 1 97.44 15 ARG B O 1
ATOM 732 N N . THR B 1 16 ? 1.586 33.094 21.438 1 97.94 16 THR B N 1
ATOM 733 C CA . THR B 1 16 ? 1.616 31.75 22 1 97.94 16 THR B CA 1
ATOM 734 C C . THR B 1 16 ? 0.785 30.797 21.141 1 97.94 16 THR B C 1
ATOM 736 O O . THR B 1 16 ? 1.229 29.688 20.812 1 97.94 16 THR B O 1
ATOM 739 N N . SER B 1 17 ? -0.407 31.25 20.75 1 98 17 SER B N 1
ATOM 740 C CA . SER B 1 17 ? -1.282 30.453 19.906 1 98 17 SER B CA 1
ATOM 741 C C . SER B 1 17 ? -0.615 30.141 18.562 1 98 17 SER B C 1
ATOM 743 O O . SER B 1 17 ? -0.72 29.016 18.062 1 98 17 SER B O 1
ATOM 745 N N . LEU B 1 18 ? 0.03 31.125 18.031 1 97.88 18 LEU B N 1
ATOM 746 C CA . LEU B 1 18 ? 0.72 30.953 16.766 1 97.88 18 LEU B CA 1
ATOM 747 C C . LEU B 1 18 ? 1.83 29.906 16.891 1 97.88 18 LEU B C 1
ATOM 749 O O . LEU B 1 18 ? 1.998 29.062 16 1 97.88 18 LEU B O 1
ATOM 753 N N . GLU B 1 19 ? 2.551 29.984 17.984 1 97.81 19 GLU B N 1
ATOM 754 C CA . GLU B 1 19 ? 3.613 29.016 18.219 1 97.81 19 GLU B CA 1
ATOM 755 C C . GLU B 1 19 ? 3.051 27.609 18.359 1 97.81 19 GLU B C 1
ATOM 757 O O . GLU B 1 19 ? 3.625 26.656 17.812 1 97.81 19 GLU B O 1
ATOM 762 N N . GLU B 1 20 ? 1.966 27.469 19.031 1 97.69 20 GLU B N 1
ATOM 763 C CA . GLU B 1 20 ? 1.308 26.172 19.188 1 97.69 20 GLU B CA 1
ATOM 764 C C . GLU B 1 20 ? 0.861 25.609 17.844 1 97.69 20 GLU B C 1
ATOM 766 O O . GLU B 1 20 ? 1.024 24.422 17.578 1 97.69 20 GLU B O 1
ATOM 771 N N . LYS B 1 21 ? 0.342 26.5 17.047 1 97.75 21 LYS B N 1
ATOM 772 C CA . LYS B 1 21 ? -0.114 26.062 15.727 1 97.75 21 LYS B CA 1
ATOM 773 C C . LYS B 1 21 ? 1.062 25.656 14.844 1 97.75 21 LYS B C 1
ATOM 775 O O . LYS B 1 21 ? 0.952 24.719 14.055 1 97.75 21 LYS B O 1
ATOM 780 N N . ASP B 1 22 ? 2.09 26.359 14.938 1 97.25 22 ASP B N 1
ATOM 781 C CA . ASP B 1 22 ? 3.301 26 14.211 1 97.25 22 ASP B CA 1
ATOM 782 C C . ASP B 1 22 ? 3.793 24.609 14.602 1 97.25 22 ASP B C 1
ATOM 784 O O . ASP B 1 22 ? 4.184 23.812 13.742 1 97.25 22 ASP B O 1
ATOM 788 N N . ASP B 1 23 ? 3.74 24.344 15.852 1 98.12 23 ASP B N 1
ATOM 789 C CA . ASP B 1 23 ? 4.156 23.031 16.344 1 98.12 23 ASP B CA 1
ATOM 790 C C . ASP B 1 23 ? 3.227 21.922 15.828 1 98.12 23 ASP B C 1
ATOM 792 O O . ASP B 1 23 ? 3.686 20.859 15.422 1 98.12 23 ASP B O 1
ATOM 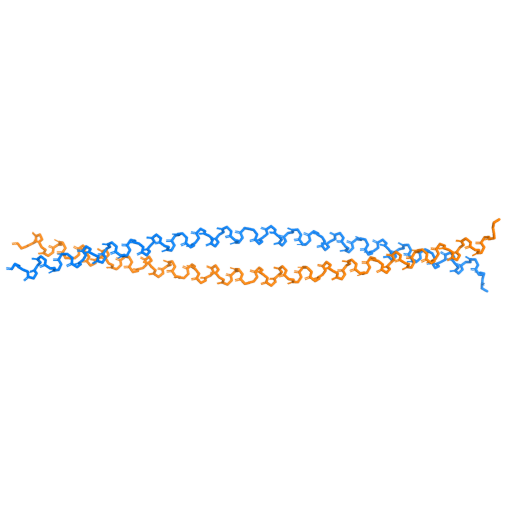796 N N . GLU B 1 24 ? 1.964 22.172 15.867 1 97.94 24 GLU B N 1
ATOM 797 C CA . GLU B 1 24 ? 0.98 21.219 15.359 1 97.94 24 GLU B CA 1
ATOM 798 C C . GLU B 1 24 ? 1.187 20.953 13.875 1 97.94 24 GLU B C 1
ATOM 800 O O . GLU B 1 24 ? 1.122 19.797 13.43 1 97.94 24 GLU B O 1
ATOM 805 N N . LEU B 1 25 ? 1.433 21.953 13.164 1 97.94 25 LEU B N 1
ATOM 806 C CA . LEU B 1 25 ? 1.66 21.828 11.734 1 97.94 25 LEU B CA 1
ATOM 807 C C . LEU B 1 25 ? 2.906 21 11.445 1 97.94 25 LEU B C 1
ATOM 809 O O . LEU B 1 25 ? 2.9 20.156 10.555 1 97.94 25 LEU B O 1
ATOM 813 N N . ALA B 1 26 ? 3.926 21.234 12.188 1 97.81 26 ALA B N 1
ATOM 814 C CA . ALA B 1 26 ? 5.16 20.484 12.023 1 97.81 26 ALA B CA 1
ATOM 815 C C . ALA B 1 26 ? 4.934 19 12.289 1 97.81 26 ALA B C 1
ATOM 817 O O . ALA B 1 26 ? 5.441 18.141 11.555 1 97.81 26 ALA B O 1
ATOM 818 N N . GLN B 1 27 ? 4.156 18.703 13.258 1 97.75 27 GLN B N 1
ATOM 819 C CA . GLN B 1 27 ? 3.83 17.312 13.586 1 97.75 27 GLN B CA 1
ATOM 820 C C . GLN B 1 27 ? 3.012 16.672 12.469 1 97.75 27 GLN B C 1
ATOM 822 O O . GLN B 1 27 ? 3.279 15.523 12.086 1 97.75 27 GLN B O 1
ATOM 827 N N . GLN B 1 28 ? 2.121 17.422 11.984 1 97.88 28 GLN B N 1
ATOM 828 C CA . GLN B 1 28 ? 1.283 16.906 10.906 1 97.88 28 GLN B CA 1
ATOM 829 C C . GLN B 1 28 ? 2.107 16.641 9.648 1 97.88 28 GLN B C 1
ATOM 831 O O . GLN B 1 28 ? 1.862 15.664 8.938 1 97.88 28 GLN B O 1
ATOM 836 N N . GLN B 1 29 ? 3.014 17.5 9.422 1 97.75 29 GLN B N 1
ATOM 837 C CA . GLN B 1 29 ? 3.883 17.328 8.266 1 97.75 29 GLN B CA 1
ATOM 838 C C . GLN B 1 29 ? 4.738 16.062 8.398 1 97.75 29 GLN B C 1
ATOM 840 O O . GLN B 1 29 ? 4.949 15.344 7.422 1 97.75 29 GLN B O 1
ATOM 845 N N . LYS B 1 30 ? 5.18 15.789 9.602 1 98.5 30 LYS B N 1
ATOM 846 C CA . LYS B 1 30 ? 5.953 14.578 9.852 1 98.5 30 LYS B CA 1
ATOM 847 C C . LYS B 1 30 ? 5.105 13.328 9.633 1 98.5 30 LYS B C 1
ATOM 849 O O . LYS B 1 30 ? 5.574 12.344 9.055 1 98.5 30 LYS B O 1
ATOM 854 N N . ILE B 1 31 ? 3.91 13.445 10.094 1 98.38 31 ILE B N 1
ATOM 855 C CA . ILE B 1 31 ? 2.984 12.328 9.922 1 98.38 31 ILE B CA 1
ATOM 856 C C . ILE B 1 31 ? 2.734 12.102 8.43 1 98.38 31 ILE B C 1
ATOM 858 O O . ILE B 1 31 ? 2.795 10.961 7.953 1 98.38 31 ILE B O 1
ATOM 862 N N . THR B 1 32 ? 2.467 13.172 7.742 1 98.38 32 THR B N 1
ATOM 863 C CA . THR B 1 32 ? 2.213 13.102 6.305 1 98.38 32 THR B CA 1
ATOM 864 C C . THR B 1 32 ? 3.4 12.484 5.574 1 98.38 32 THR B C 1
ATOM 866 O O . THR B 1 32 ? 3.225 11.633 4.703 1 98.38 32 THR B O 1
ATOM 869 N N . GLU B 1 33 ? 4.578 12.867 5.941 1 98.44 33 GLU B N 1
ATOM 870 C CA . GLU B 1 33 ? 5.781 12.336 5.312 1 98.44 33 GLU B CA 1
ATOM 871 C C . GLU B 1 33 ? 5.938 10.844 5.586 1 98.44 33 GLU B C 1
ATOM 873 O O . GLU B 1 33 ? 6.316 10.078 4.695 1 98.44 33 GLU B O 1
ATOM 878 N N . LYS B 1 34 ? 5.645 10.438 6.738 1 98.75 34 LYS B N 1
ATOM 879 C CA . LYS B 1 34 ? 5.703 9.023 7.094 1 98.75 34 LYS B CA 1
ATOM 880 C C . LYS B 1 34 ? 4.695 8.203 6.289 1 98.75 34 LYS B C 1
ATOM 882 O O . LYS B 1 34 ? 5.02 7.137 5.773 1 98.75 34 LYS B O 1
ATOM 887 N N . LEU B 1 35 ? 3.547 8.742 6.191 1 98.75 35 LEU B N 1
ATOM 888 C CA . LEU B 1 35 ? 2.494 8.055 5.457 1 98.75 35 LEU B CA 1
ATOM 889 C C . LEU B 1 35 ? 2.857 7.926 3.98 1 98.75 35 LEU B C 1
ATOM 891 O O . LEU B 1 35 ? 2.592 6.895 3.357 1 98.75 35 LEU B O 1
ATOM 895 N N . LYS B 1 36 ? 3.461 8.898 3.436 1 98.75 36 LYS B N 1
ATOM 896 C CA . LYS B 1 36 ? 3.898 8.867 2.045 1 98.75 36 LYS B CA 1
ATOM 897 C C . LYS B 1 36 ? 4.957 7.785 1.828 1 98.75 36 LYS B C 1
ATOM 899 O O . LYS B 1 36 ? 4.918 7.066 0.828 1 98.75 36 LYS B O 1
ATOM 904 N N . LYS B 1 37 ? 5.84 7.668 2.721 1 98.81 37 LYS B N 1
ATOM 905 C CA . LYS B 1 37 ? 6.867 6.633 2.645 1 98.81 37 LYS B CA 1
ATOM 906 C C . LYS B 1 37 ? 6.254 5.242 2.762 1 98.81 37 LYS B C 1
ATOM 908 O O . LYS B 1 37 ? 6.621 4.332 2.016 1 98.81 37 LYS B O 1
ATOM 913 N N . ASP B 1 38 ? 5.363 5.117 3.688 1 98.75 38 ASP B N 1
ATOM 914 C CA . ASP B 1 38 ? 4.676 3.844 3.863 1 98.75 38 ASP B CA 1
ATOM 915 C C . ASP B 1 38 ? 3.918 3.447 2.598 1 98.75 38 ASP B C 1
ATOM 917 O O . ASP B 1 38 ? 3.926 2.281 2.203 1 98.75 38 ASP B O 1
ATOM 921 N N . LEU B 1 39 ? 3.262 4.418 2.027 1 98.75 39 LEU B N 1
ATOM 922 C CA . LEU B 1 39 ? 2.529 4.18 0.788 1 98.75 39 LEU B CA 1
ATOM 923 C C . LEU B 1 39 ? 3.463 3.676 -0.308 1 98.75 39 LEU B C 1
ATOM 925 O O . LEU B 1 39 ? 3.131 2.73 -1.027 1 98.75 39 LEU B O 1
ATOM 929 N N . GLU B 1 40 ? 4.586 4.293 -0.399 1 98.75 40 GLU B N 1
ATOM 930 C CA . GLU B 1 40 ? 5.559 3.9 -1.412 1 98.75 40 GLU B CA 1
ATOM 931 C C . GLU B 1 40 ? 6.062 2.48 -1.172 1 98.75 40 GLU B C 1
ATOM 933 O O . GLU B 1 40 ? 6.195 1.695 -2.113 1 98.75 40 GLU B O 1
ATOM 938 N N . ILE B 1 41 ? 6.301 2.113 0.047 1 98.81 41 ILE B N 1
ATOM 939 C CA . ILE B 1 41 ? 6.754 0.776 0.416 1 98.81 41 ILE B CA 1
ATOM 940 C C . ILE B 1 41 ? 5.684 -0.25 0.044 1 98.81 41 ILE B C 1
ATOM 942 O O . ILE B 1 41 ? 5.992 -1.286 -0.55 1 98.81 41 ILE B O 1
ATOM 946 N N . LEU B 1 42 ? 4.477 0.073 0.329 1 98.75 42 LEU B N 1
ATOM 947 C CA . LEU B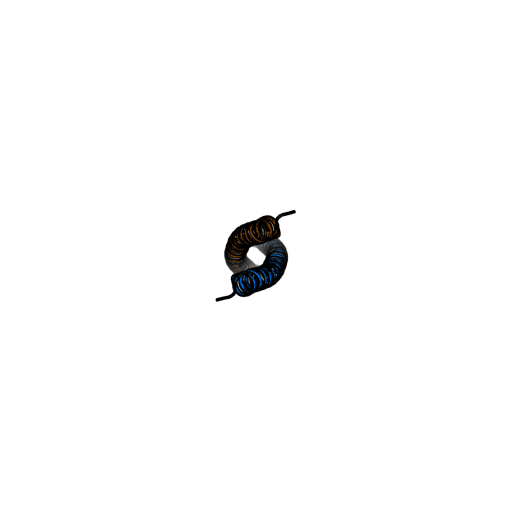 1 42 ? 3.375 -0.847 0.06 1 98.75 42 LEU B CA 1
ATOM 948 C C . LEU B 1 42 ? 3.16 -1.014 -1.44 1 98.75 42 LEU B C 1
ATOM 950 O O . LEU B 1 42 ? 2.854 -2.111 -1.909 1 98.75 42 LEU B O 1
ATOM 954 N N . LYS B 1 43 ? 3.281 0.069 -2.154 1 98.81 43 LYS B N 1
ATOM 955 C CA . LYS B 1 43 ? 3.174 -0.006 -3.607 1 98.81 43 LYS B CA 1
ATOM 956 C C . LYS B 1 43 ? 4.234 -0.939 -4.188 1 98.81 43 LYS B C 1
ATOM 958 O O . LYS B 1 43 ? 3.945 -1.726 -5.094 1 98.81 43 LYS B O 1
ATOM 963 N N . ASN B 1 44 ? 5.453 -0.854 -3.709 1 98.88 44 ASN B N 1
ATOM 964 C CA . ASN B 1 44 ? 6.531 -1.729 -4.156 1 98.88 44 ASN B CA 1
ATOM 965 C C . ASN B 1 44 ? 6.25 -3.188 -3.807 1 98.88 44 ASN B C 1
ATOM 967 O O . ASN B 1 44 ? 6.469 -4.078 -4.629 1 98.88 44 ASN B O 1
ATOM 971 N N . ARG B 1 45 ? 5.793 -3.422 -2.619 1 98.75 45 ARG B N 1
ATOM 972 C CA . ARG B 1 45 ? 5.449 -4.773 -2.195 1 98.75 45 ARG B CA 1
ATOM 973 C C . ARG B 1 45 ? 4.332 -5.348 -3.059 1 98.75 45 ARG B C 1
ATOM 975 O O . ARG B 1 45 ? 4.363 -6.527 -3.424 1 98.75 45 ARG B O 1
ATOM 982 N N . LEU B 1 46 ? 3.355 -4.578 -3.344 1 98.75 46 LEU B N 1
ATOM 983 C CA . LEU B 1 46 ? 2.254 -5 -4.203 1 98.75 46 LEU B CA 1
ATOM 984 C C . LEU B 1 46 ? 2.764 -5.387 -5.59 1 98.75 46 LEU B C 1
ATOM 986 O O . LEU B 1 46 ? 2.348 -6.406 -6.145 1 98.75 46 LEU B O 1
ATOM 990 N N . SER B 1 47 ? 3.627 -4.578 -6.094 1 98.81 47 SER B N 1
ATOM 991 C CA . SER B 1 47 ? 4.215 -4.867 -7.398 1 98.81 47 SER B CA 1
ATOM 992 C C . SER B 1 47 ? 4.965 -6.195 -7.383 1 98.81 47 SER B C 1
ATOM 994 O O . SER B 1 47 ? 4.828 -7 -8.305 1 98.81 47 SER B O 1
ATOM 996 N N . MET B 1 48 ? 5.73 -6.473 -6.363 1 98.69 48 MET B N 1
ATOM 997 C CA . MET B 1 48 ? 6.492 -7.711 -6.23 1 98.69 48 MET B CA 1
ATOM 998 C C . MET B 1 48 ? 5.566 -8.914 -6.109 1 98.69 48 MET B C 1
ATOM 1000 O O . MET B 1 48 ? 5.801 -9.953 -6.73 1 98.69 48 MET B O 1
ATOM 1004 N N . GLU B 1 49 ? 4.516 -8.688 -5.379 1 98.62 49 GLU B N 1
ATOM 1005 C CA . GLU B 1 49 ? 3.529 -9.758 -5.215 1 98.62 49 GLU B CA 1
ATOM 1006 C C . GLU B 1 49 ? 2.834 -10.07 -6.535 1 98.62 49 GLU B C 1
ATOM 1008 O O . GLU B 1 49 ? 2.611 -11.242 -6.859 1 98.62 49 GLU B O 1
ATOM 1013 N N . ALA B 1 50 ? 2.5 -9.102 -7.227 1 98.62 50 ALA B N 1
ATOM 1014 C CA . ALA B 1 50 ? 1.852 -9.281 -8.523 1 98.62 50 ALA B CA 1
ATOM 1015 C C . ALA B 1 50 ? 2.758 -10.047 -9.484 1 98.62 50 ALA B C 1
ATOM 1017 O O . ALA B 1 50 ? 2.299 -10.922 -10.219 1 98.62 50 ALA B O 1
ATOM 1018 N N . ILE B 1 51 ? 4.012 -9.734 -9.516 1 98.81 51 ILE B N 1
ATOM 1019 C CA . ILE B 1 51 ? 4.98 -10.406 -10.375 1 98.81 51 ILE B CA 1
ATOM 1020 C C . ILE B 1 51 ? 5.086 -11.875 -9.984 1 98.81 51 ILE B C 1
ATOM 1022 O O . ILE B 1 51 ? 5.062 -12.758 -10.844 1 98.81 51 ILE B O 1
ATOM 1026 N N . ALA B 1 52 ? 5.199 -12.125 -8.695 1 98.62 52 ALA B N 1
ATOM 1027 C CA . ALA B 1 52 ? 5.281 -13.5 -8.195 1 98.62 52 ALA B CA 1
ATOM 1028 C C . ALA B 1 52 ? 4.035 -14.297 -8.562 1 98.62 52 ALA B C 1
ATOM 1030 O O . ALA B 1 52 ? 4.129 -15.461 -8.961 1 98.62 52 ALA B O 1
ATOM 1031 N N . ARG B 1 53 ? 2.883 -13.672 -8.469 1 98.62 53 ARG B N 1
ATOM 1032 C CA . ARG B 1 53 ? 1.628 -14.312 -8.852 1 98.62 53 ARG B CA 1
ATOM 1033 C C . ARG B 1 53 ? 1.62 -14.664 -10.336 1 98.62 53 ARG B C 1
ATOM 1035 O O . ARG B 1 53 ? 1.278 -15.781 -10.711 1 98.62 53 ARG B O 1
ATOM 1042 N N . ARG B 1 54 ? 2.016 -13.766 -11.148 1 98.75 54 ARG B N 1
ATOM 1043 C CA . ARG B 1 54 ? 2.035 -13.984 -12.594 1 98.75 54 ARG B CA 1
ATOM 1044 C C . ARG B 1 54 ? 3.012 -15.094 -12.961 1 98.75 54 ARG B C 1
ATOM 1046 O O . ARG B 1 54 ? 2.732 -15.906 -13.852 1 98.75 54 ARG B O 1
ATOM 1053 N N . GLN B 1 55 ? 4.078 -15.141 -12.305 1 98.69 55 GLN B N 1
ATOM 1054 C CA . GLN B 1 55 ? 5.047 -16.203 -12.531 1 98.69 55 GLN B CA 1
ATOM 1055 C C . GLN B 1 55 ? 4.457 -17.578 -12.172 1 98.69 55 GLN B C 1
ATOM 1057 O O . GLN B 1 55 ? 4.598 -18.531 -12.93 1 98.69 55 GLN B O 1
ATOM 1062 N N . ALA B 1 56 ? 3.811 -17.609 -11.062 1 98.69 56 ALA B N 1
ATOM 1063 C CA . ALA B 1 56 ? 3.168 -18.844 -10.648 1 98.69 56 ALA B CA 1
ATOM 1064 C C . ALA B 1 56 ? 2.092 -19.266 -11.648 1 98.69 56 ALA B C 1
ATOM 1066 O O . ALA B 1 56 ? 1.979 -20.453 -11.984 1 98.69 56 ALA B O 1
ATOM 1067 N N . GLU B 1 57 ? 1.359 -18.359 -12.117 1 98.44 57 GLU B N 1
ATOM 1068 C CA . GLU B 1 57 ? 0.311 -18.641 -13.094 1 98.44 57 GLU B CA 1
ATOM 1069 C C . GLU B 1 57 ? 0.901 -19.141 -14.414 1 98.44 57 GLU B C 1
ATOM 1071 O O . GLU B 1 57 ? 0.355 -20.047 -15.039 1 98.44 57 GLU B O 1
ATOM 1076 N N . THR B 1 58 ? 1.976 -18.578 -14.781 1 98.75 58 THR B N 1
ATOM 1077 C CA . THR B 1 58 ? 2.658 -19.016 -16 1 98.75 58 THR B CA 1
ATOM 1078 C C . THR B 1 58 ? 3.178 -20.438 -15.844 1 98.75 58 THR B C 1
ATOM 1080 O O . THR B 1 58 ? 3.043 -21.266 -16.75 1 98.75 58 THR B O 1
ATOM 1083 N N . GLU B 1 59 ? 3.758 -20.719 -14.727 1 98.62 59 GLU B N 1
ATOM 1084 C CA . GLU B 1 59 ? 4.219 -22.078 -14.438 1 98.62 59 GLU B CA 1
ATOM 1085 C C . GLU B 1 59 ? 3.062 -23.062 -14.453 1 98.62 59 GLU B C 1
ATOM 1087 O O . GLU B 1 59 ? 3.191 -24.172 -14.992 1 98.62 59 GLU B O 1
ATOM 1092 N N . ASN B 1 60 ? 1.942 -22.641 -13.938 1 98.62 60 ASN B N 1
ATOM 1093 C CA . ASN B 1 60 ? 0.739 -23.469 -13.977 1 98.62 60 ASN B CA 1
ATOM 1094 C C . ASN B 1 60 ? 0.333 -23.797 -15.406 1 98.62 60 ASN B C 1
ATOM 1096 O O . ASN B 1 60 ? 0.011 -24.953 -15.711 1 98.62 60 ASN B O 1
ATOM 1100 N N . GLU B 1 61 ? 0.386 -22.844 -16.219 1 98.44 61 GLU B N 1
ATOM 1101 C CA . GLU B 1 61 ? 0.012 -23.047 -17.609 1 98.44 61 GLU B CA 1
ATOM 1102 C C . GLU B 1 61 ? 0.952 -24.031 -18.297 1 98.44 61 GLU B C 1
ATOM 1104 O O . GLU B 1 61 ? 0.504 -24.906 -19.031 1 98.44 61 GLU B O 1
ATOM 1109 N N . LEU B 1 62 ? 2.209 -23.922 -17.984 1 98.62 62 LEU B N 1
ATOM 1110 C CA . LEU B 1 62 ? 3.201 -24.812 -18.562 1 98.62 62 LEU B CA 1
ATOM 1111 C C . LEU B 1 62 ? 3.016 -26.234 -18.062 1 98.62 62 LEU B C 1
ATOM 1113 O O . LEU B 1 62 ? 3.072 -27.188 -18.844 1 98.62 62 LEU B O 1
ATOM 1117 N N . LEU B 1 63 ? 2.686 -26.406 -16.828 1 98.5 63 LEU B N 1
ATOM 1118 C CA . LEU B 1 63 ? 2.467 -27.719 -16.234 1 98.5 63 LEU B CA 1
ATOM 1119 C C . LEU B 1 63 ? 1.194 -28.359 -16.781 1 98.5 63 LEU B C 1
ATOM 1121 O O . LEU B 1 63 ? 1.163 -29.562 -17.062 1 98.5 63 LEU B O 1
ATOM 1125 N N . GLN B 1 64 ? 0.208 -27.562 -17 1 98.31 64 GLN B N 1
ATOM 1126 C CA . GLN B 1 64 ? -1.03 -28.062 -17.594 1 98.31 64 GLN B CA 1
ATOM 1127 C C . GLN B 1 64 ? -0.805 -28.547 -19.016 1 98.31 64 GLN B C 1
ATOM 1129 O O . GLN B 1 64 ? -1.345 -29.578 -19.422 1 98.31 64 GLN B O 1
ATOM 1134 N N . GLU B 1 65 ? -0.007 -27.859 -19.703 1 98.31 65 GLU B N 1
ATOM 1135 C CA . GLU B 1 65 ? 0.324 -28.25 -21.062 1 98.31 65 GLU B CA 1
ATOM 1136 C C . GLU B 1 65 ? 1.106 -29.562 -21.078 1 98.31 65 GLU B C 1
ATOM 1138 O O . GLU B 1 65 ? 0.85 -30.438 -21.922 1 98.31 65 GLU B O 1
ATOM 1143 N N . GLN B 1 66 ? 1.983 -29.672 -20.219 1 97.69 66 GLN B N 1
ATOM 1144 C CA . GLN B 1 66 ? 2.771 -30.906 -20.094 1 97.69 66 GLN B CA 1
ATOM 1145 C C . GLN B 1 66 ? 1.896 -32.094 -19.703 1 97.69 66 GLN B C 1
ATOM 1147 O O . GLN B 1 66 ? 2.035 -33.188 -20.266 1 97.69 66 GLN B O 1
ATOM 1152 N N . LEU B 1 67 ? 0.987 -31.797 -18.828 1 97.12 67 LEU B N 1
ATOM 1153 C CA . LEU B 1 67 ? 0.07 -32.844 -18.375 1 97.12 67 LEU B CA 1
ATOM 1154 C C . LEU B 1 67 ? -0.845 -33.281 -19.516 1 97.12 67 LEU B C 1
ATOM 1156 O O . LEU B 1 67 ? -1.056 -34.5 -19.703 1 97.12 67 LEU B O 1
ATOM 1160 N N . GLN B 1 68 ? -1.277 -32.406 -20.234 1 96.12 68 GLN B N 1
ATOM 1161 C CA . GLN B 1 68 ? -2.141 -32.719 -21.375 1 96.12 68 GLN B CA 1
ATOM 1162 C C . GLN B 1 68 ? -1.385 -33.5 -22.438 1 96.12 68 GLN B C 1
ATOM 1164 O O . GLN B 1 68 ? -1.912 -34.469 -23 1 96.12 68 GLN B O 1
ATOM 1169 N N . SER B 1 69 ? -0.131 -33.125 -22.672 1 95.75 69 SER B N 1
ATOM 1170 C CA . SER B 1 69 ? 0.71 -33.812 -23.641 1 95.75 69 SER B CA 1
ATOM 1171 C C . SER B 1 69 ? 0.979 -35.25 -23.219 1 95.75 69 SER B C 1
ATOM 1173 O O . SER B 1 69 ? 0.907 -36.188 -24.047 1 95.75 69 SER B O 1
ATOM 1175 N N . LEU B 1 70 ? 1.123 -35.469 -22.016 1 93.62 70 LEU B N 1
ATOM 1176 C CA . LEU B 1 70 ? 1.401 -36.812 -21.484 1 93.62 70 LEU B CA 1
ATOM 1177 C C . LEU B 1 70 ? 0.15 -37.688 -21.531 1 93.62 70 LEU B C 1
ATOM 1179 O O . LEU B 1 70 ? 0.222 -38.875 -21.875 1 93.62 70 LEU B O 1
ATOM 1183 N N . ARG B 1 71 ? -0.966 -37.094 -21.297 1 93.94 71 ARG B N 1
ATOM 1184 C CA . ARG B 1 71 ? -2.227 -37.844 -21.344 1 93.94 71 ARG B CA 1
ATOM 1185 C C . ARG B 1 71 ? -2.559 -38.25 -22.766 1 93.94 71 ARG B C 1
ATOM 1187 O O . ARG B 1 71 ? -3.031 -39.375 -22.984 1 93.94 71 ARG B O 1
ATOM 1194 N N . HIS B 1 72 ? -2.205 -37.406 -23.688 1 92.31 72 HIS B N 1
ATOM 1195 C CA . HIS B 1 72 ? -2.439 -37.719 -25.094 1 92.31 72 HIS B CA 1
ATOM 1196 C C . HIS B 1 72 ? -1.538 -38.844 -25.562 1 92.31 72 HIS B C 1
ATOM 1198 O O . HIS B 1 72 ? -1.993 -39.75 -26.25 1 92.31 72 HIS B O 1
ATOM 1204 N N . ARG B 1 73 ? -0.37 -38.938 -25.094 1 86.88 73 ARG B N 1
ATOM 1205 C CA . ARG B 1 73 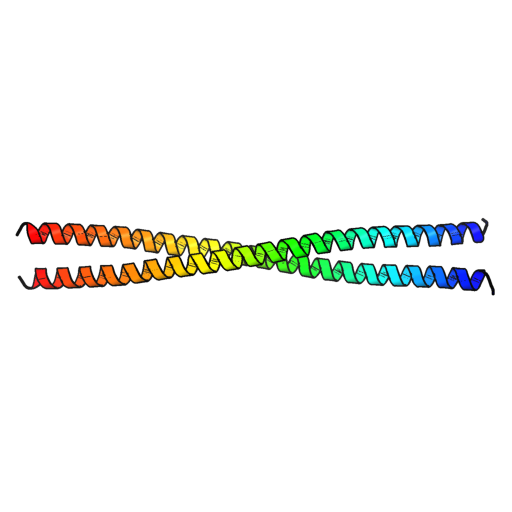? 0.587 -40 -25.469 1 86.88 73 ARG B CA 1
ATOM 1206 C C . ARG B 1 73 ? 0.182 -41.344 -24.891 1 86.88 73 ARG B C 1
ATOM 1208 O O . ARG B 1 73 ? 0.307 -42.375 -25.547 1 86.88 73 ARG B O 1
ATOM 1215 N N . LEU B 1 74 ? -0.436 -41.281 -23.734 1 87.31 74 LEU B N 1
ATOM 1216 C CA . LEU B 1 74 ? -0.856 -42.5 -23.062 1 87.31 74 LEU B CA 1
ATOM 1217 C C . LEU B 1 74 ? -2.143 -43.031 -23.672 1 87.31 74 LEU B C 1
ATOM 1219 O O . LEU B 1 74 ? -2.35 -44.25 -23.719 1 87.31 74 LEU B O 1
ATOM 1223 N N . GLY B 1 75 ? -2.963 -42.219 -24.031 1 85.88 75 GLY B N 1
ATOM 1224 C CA . GLY B 1 75 ? -4.199 -42.656 -24.656 1 85.88 75 GLY B CA 1
ATOM 1225 C C . GLY B 1 75 ? -4.004 -43.188 -26.062 1 85.88 75 GLY B C 1
ATOM 1226 O O . GLY B 1 75 ? -4.824 -43.938 -26.562 1 85.88 75 GLY B O 1
ATOM 1227 N N . SER B 1 76 ? -2.871 -42.875 -26.734 1 79.62 76 SER B N 1
ATOM 1228 C CA . SER B 1 76 ? -2.566 -43.281 -28.094 1 79.62 76 SER B CA 1
ATOM 1229 C C . SER B 1 76 ? -1.75 -44.594 -28.109 1 79.62 76 SER B C 1
ATOM 1231 O O . SER B 1 76 ? -1.418 -45.094 -29.172 1 79.62 76 SER B O 1
ATOM 1233 N N . MET B 1 77 ? -1.368 -45.094 -26.984 1 65.06 77 MET B N 1
ATOM 1234 C CA . MET B 1 77 ? -0.719 -46.375 -26.828 1 65.06 77 MET B CA 1
ATOM 1235 C C . MET B 1 77 ? -1.745 -47.469 -26.531 1 65.06 77 MET B C 1
ATOM 1237 O O . MET B 1 77 ? -1.575 -48.625 -26.953 1 65.06 77 MET B O 1
#

pLDDT: mean 94.36, std 8.7, range [52.84, 98.88]

Organism: Stichopus japonicus (NCBI:txid307972)

Solvent-accessible surface area (backbone atoms only — not comparable to full-atom values): 8043 Å² total; per-residue (Å²): 128,62,64,66,60,55,50,54,50,50,47,52,52,43,53,51,51,39,51,51,49,51,52,51,41,52,51,49,49,52,50,40,52,51,48,52,52,51,41,53,52,49,52,51,51,35,52,53,36,49,51,53,25,51,52,30,46,51,50,35,54,55,47,51,50,51,43,52,54,52,50,52,55,59,74,73,105,130,62,66,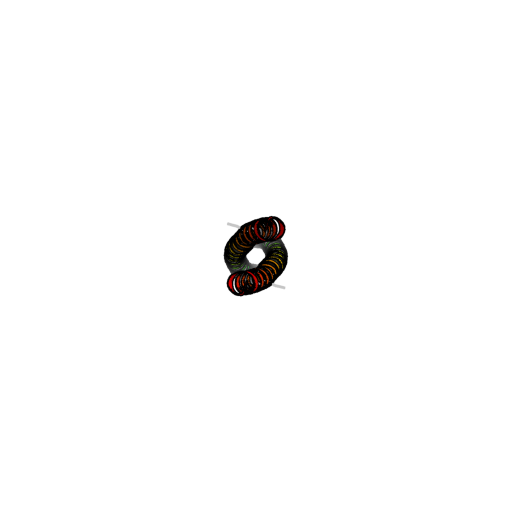66,60,53,49,54,50,50,46,53,51,43,52,50,51,40,52,52,47,52,52,52,41,54,50,49,49,52,50,40,52,50,50,53,52,52,42,52,54,49,53,52,51,35,52,53,36,47,52,55,26,52,51,31,47,51,52,35,52,53,47,50,50,52,45,51,53,52,52,52,55,59,73,74,104

Radius of gyration: 33.38 Å; Cα contacts (8 Å, |Δi|>4): 93; chains: 2; bounding box: 16×107×62 Å

Sequence (154 aa):
MNINKDVAGTVLALRTSLEEKDDELAQQQKITEKLKKDLEILKNRLSMEAIARRQAETENELLQEQLQSLRHRLGSMMNINKDVAGTVLALRTSLEEKDDELAQQQKITEKLKKDLEILKNRLSMEAIARRQAETENELLQEQLQSLRHRLGSM

Secondary structure (DSSP, 8-state):
--HHHHHHHHHHHHHHHHHHHHHHHHHHHHHHHHHHHHHHHHHHHHHHHHHHHHHHHHHHHHHHHHHHHHHHHHHT-/--HHHHHHHHHHHHHHHHHHHHHHHHHHHHHHHHHHHHHHHHHHHHHHHHHHHHHHHHHHHHHHHHHHHHHHHHHT-

Foldseek 3Di:
DPPVVVVVVVVVVVVVVVVVVVVVVVVVVVVVVVVVVVVVVVVVVVVVVVVVVVVVVVVVVVVVVVVVVVVVVVVVD/DPPVVVVVVVVVVVVVVVVVVVVVVVVVVVVVVVVVVVVVVVVVVVVVVVVVVVVVVVVVVVVVVVVVVVVVVVVVD